Protein AF-A0AAW0LBH4-F1 (afdb_monomer_lite)

Radius of gyration: 17.94 Å; chains: 1; bounding box: 36×39×46 Å

Foldseek 3Di:
DPPPPDDDDPVCCVQANPLVVLLVQCPDPVRVLVSLVVLLVVLQVVVCVVPVAGQLLDPPCNVVSLVSSQVSSQVSCVSNVVHPRHRDSVSSSVRNVCNVPDDPVVLVVVLVVVLVVVVPDPDDPPDDPPSVVSVCCSVPVVPD

Organism: Quercus suber (NCBI:txid58331)

Secondary structure (DSSP, 8-state):
------PPPHHHHHHS--HHHHHHHHT-TTTHHHHHHHHHHHHHHHHHHHHSS-TT-STT-HHHHHHHHHHHHHHHHHHTT-TT----HHHHHHHHHHTT---HHHHHHHHHHHHHHHHTSPPPTT----HHHHHHHHHHTS--

Sequence (144 aa):
MQENSKYRSIENEINSPILTELQKYLTDEDYSTAVGFYILLRAVDRFAANYNSFPGQFDGGMDEDISRLKTTAVGLLSDLGCNGSTLTEDLINEICRFGASELHAVSAFIGGIASQEVIKIPPVDGAEICVDSFAKHVIYEAFW

Structure (mmCIF, N/CA/C/O backbone):
data_AF-A0AAW0LBH4-F1
#
_entry.id   AF-A0AAW0LBH4-F1
#
loop_
_atom_site.group_PDB
_atom_site.id
_atom_site.type_symbol
_atom_site.label_atom_id
_atom_site.label_alt_id
_atom_site.label_comp_id
_atom_site.label_asym_id
_atom_site.label_entity_id
_atom_site.label_seq_id
_atom_site.pdbx_PDB_ins_code
_atom_site.Cartn_x
_atom_site.Cartn_y
_atom_site.Cartn_z
_atom_site.occupancy
_atom_site.B_iso_or_equiv
_atom_site.auth_seq_id
_atom_site.auth_comp_id
_atom_site.auth_asym_id
_atom_site.auth_atom_id
_atom_site.pdbx_PDB_model_num
ATOM 1 N N . MET A 1 1 ? -19.088 0.824 32.537 1.00 35.22 1 MET A N 1
ATOM 2 C CA . MET A 1 1 ? -19.789 1.301 31.328 1.00 35.22 1 MET A CA 1
ATOM 3 C C . MET A 1 1 ? -19.239 0.468 30.183 1.00 35.22 1 MET A C 1
ATOM 5 O O . MET A 1 1 ? -18.059 0.600 29.907 1.00 35.22 1 MET A O 1
ATOM 9 N N . GLN A 1 2 ? -20.005 -0.483 29.641 1.00 42.88 2 GLN A N 1
ATOM 10 C CA . GLN A 1 2 ? -19.551 -1.286 28.501 1.00 42.88 2 GLN A CA 1
ATOM 11 C C . GLN A 1 2 ? -19.781 -0.440 27.248 1.00 42.88 2 GLN A C 1
ATOM 13 O O . GLN A 1 2 ? -20.924 -0.247 26.831 1.00 42.88 2 GLN A O 1
ATOM 18 N N . GLU A 1 3 ? -18.72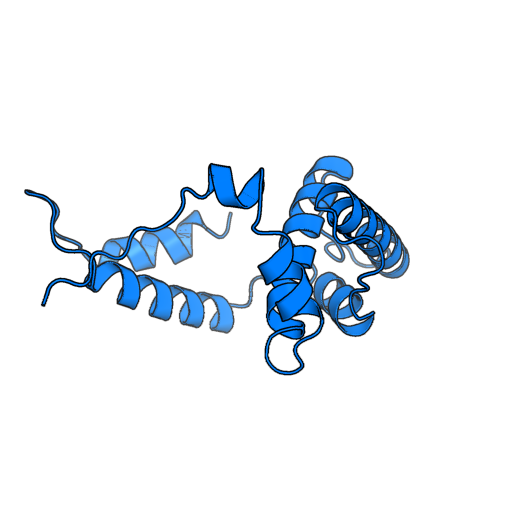0 0.141 26.703 1.00 49.72 3 GLU A N 1
ATOM 19 C CA . GLU A 1 3 ? -18.786 0.816 25.413 1.00 49.72 3 GLU A CA 1
ATOM 20 C C . GLU A 1 3 ? -18.946 -0.278 24.347 1.00 49.72 3 GLU A C 1
ATOM 22 O O . GLU A 1 3 ? -18.041 -1.076 24.112 1.00 49.72 3 GLU A O 1
ATOM 27 N N . ASN A 1 4 ? -20.150 -0.414 23.786 1.00 48.94 4 ASN A N 1
ATOM 28 C CA . ASN A 1 4 ? -20.420 -1.363 22.706 1.00 48.94 4 ASN A CA 1
ATOM 29 C C . ASN A 1 4 ? -19.738 -0.852 21.430 1.00 48.94 4 ASN A C 1
ATOM 31 O O . ASN A 1 4 ? -20.362 -0.154 20.629 1.00 48.94 4 ASN A O 1
ATOM 35 N N . SER A 1 5 ? -18.462 -1.193 21.250 1.00 56.72 5 SER A N 1
ATOM 36 C CA . SER A 1 5 ? -17.745 -0.939 20.002 1.00 56.72 5 SER A CA 1
ATOM 37 C C . SER A 1 5 ? -18.290 -1.874 18.920 1.00 56.72 5 SER A C 1
ATOM 39 O O . SER A 1 5 ? -18.007 -3.072 18.901 1.00 56.72 5 SER A O 1
ATOM 41 N N . LYS A 1 6 ? -19.159 -1.348 18.051 1.00 71.56 6 LYS A N 1
ATOM 42 C CA . LYS A 1 6 ? -19.643 -2.067 16.869 1.00 71.56 6 LYS A CA 1
ATOM 43 C C . LYS A 1 6 ? -18.693 -1.793 15.713 1.00 71.56 6 LYS A C 1
ATOM 45 O O . LYS A 1 6 ? -18.763 -0.735 15.096 1.00 71.56 6 LYS A O 1
ATOM 50 N N . TYR A 1 7 ? -17.837 -2.761 15.414 1.00 70.56 7 TYR A N 1
ATOM 51 C CA . TYR A 1 7 ? -16.988 -2.719 14.229 1.00 70.56 7 TYR A CA 1
ATOM 52 C C . TYR A 1 7 ? -17.792 -3.055 12.973 1.00 70.56 7 TYR A C 1
ATOM 54 O O . TYR A 1 7 ? -18.737 -3.851 13.000 1.00 70.56 7 TYR A O 1
ATOM 62 N N . ARG A 1 8 ? -17.411 -2.441 11.855 1.00 73.69 8 ARG A N 1
ATOM 63 C CA . ARG A 1 8 ? -17.940 -2.786 10.537 1.00 73.69 8 ARG A CA 1
ATOM 64 C C . ARG A 1 8 ? -17.234 -4.045 10.026 1.00 73.69 8 ARG A C 1
ATOM 66 O O . ARG A 1 8 ? -16.054 -4.235 10.290 1.00 73.69 8 ARG A O 1
ATOM 73 N N . SER A 1 9 ? -17.951 -4.902 9.299 1.00 75.12 9 SER A N 1
ATOM 74 C CA . SER A 1 9 ? -17.330 -6.062 8.643 1.00 75.12 9 SER A CA 1
ATOM 75 C C . SER A 1 9 ? -16.316 -5.606 7.589 1.00 75.12 9 SER A C 1
ATOM 77 O O . SER A 1 9 ? -16.593 -4.662 6.841 1.00 75.12 9 SER A O 1
ATOM 79 N N . ILE A 1 10 ? -15.187 -6.314 7.497 1.00 72.25 10 ILE A N 1
ATOM 80 C CA . ILE A 1 10 ? -14.113 -6.074 6.517 1.00 72.25 10 ILE A CA 1
ATOM 81 C C . ILE A 1 10 ? -14.667 -6.104 5.089 1.00 72.25 10 ILE A C 1
ATOM 83 O O . ILE A 1 10 ? -14.329 -5.255 4.268 1.00 72.25 10 ILE A O 1
ATOM 87 N N . GLU A 1 11 ? -15.589 -7.027 4.798 1.00 74.38 11 GLU A N 1
ATOM 88 C CA . GLU A 1 11 ? -16.217 -7.131 3.475 1.00 74.38 11 GLU A CA 1
ATOM 89 C C . GLU A 1 11 ? -16.926 -5.826 3.079 1.00 74.38 11 GLU A C 1
ATOM 91 O O . GLU A 1 11 ? -16.850 -5.382 1.935 1.00 74.38 11 GLU A O 1
ATOM 96 N N . ASN A 1 12 ? -17.582 -5.170 4.037 1.00 72.69 12 ASN A N 1
ATOM 97 C CA . ASN A 1 12 ? -18.321 -3.942 3.797 1.00 72.69 12 ASN A CA 1
ATOM 98 C C . ASN A 1 12 ? -17.363 -2.760 3.641 1.00 72.69 12 ASN A C 1
ATOM 100 O O . ASN A 1 12 ? -17.626 -1.868 2.837 1.00 72.69 12 ASN A O 1
ATOM 104 N N . GLU A 1 13 ? -16.254 -2.750 4.381 1.00 74.88 13 GLU A N 1
ATOM 105 C CA . GLU A 1 13 ? -15.198 -1.746 4.242 1.00 74.88 13 GLU A CA 1
ATOM 106 C C . GLU A 1 13 ? -14.530 -1.797 2.867 1.00 74.88 13 GLU A C 1
ATOM 108 O O . GLU A 1 13 ? -14.402 -0.768 2.202 1.00 74.88 13 GLU A O 1
ATOM 113 N N . ILE A 1 14 ? -14.179 -2.996 2.403 1.00 75.75 14 ILE A N 1
ATOM 114 C CA . ILE A 1 14 ? -13.529 -3.189 1.107 1.00 75.75 14 ILE A CA 1
ATOM 115 C C . ILE A 1 14 ? -14.484 -2.830 -0.036 1.00 75.75 14 ILE A C 1
ATOM 117 O O . ILE A 1 14 ? -14.086 -2.103 -0.951 1.00 75.75 14 ILE A O 1
ATOM 121 N N . ASN A 1 15 ? -15.732 -3.306 0.019 1.00 76.38 15 ASN A N 1
ATOM 122 C CA . ASN A 1 15 ? -16.697 -3.127 -1.070 1.00 76.38 15 ASN A CA 1
ATOM 123 C C . ASN A 1 15 ? -17.355 -1.742 -1.092 1.00 76.38 15 ASN A C 1
ATOM 125 O O . ASN A 1 15 ? -17.790 -1.283 -2.145 1.00 76.38 15 ASN A O 1
ATOM 129 N N . SER A 1 16 ? -17.477 -1.077 0.056 1.00 75.88 16 SER A N 1
ATOM 130 C CA . SER A 1 16 ? -18.186 0.198 0.163 1.00 75.88 16 SER A CA 1
ATOM 131 C C . SER A 1 16 ? -17.595 1.037 1.295 1.00 75.88 16 SER A C 1
ATOM 133 O O . SER A 1 16 ? -18.208 1.146 2.360 1.00 75.88 16 SER A O 1
ATOM 135 N N . PRO A 1 17 ? -16.385 1.596 1.139 1.00 74.94 17 PRO A N 1
ATOM 136 C CA . PRO A 1 17 ? -15.808 2.439 2.176 1.00 74.94 17 PRO A CA 1
ATOM 137 C C . PRO A 1 17 ? -16.612 3.734 2.345 1.00 74.94 17 PRO A C 1
ATOM 139 O O . PRO A 1 17 ? -17.334 4.169 1.445 1.00 74.94 17 PRO A O 1
ATOM 142 N N . ILE A 1 18 ? -16.495 4.361 3.518 1.00 79.62 18 ILE A N 1
ATOM 143 C CA . ILE A 1 18 ? -17.202 5.608 3.821 1.00 79.62 18 ILE A CA 1
ATOM 144 C C . ILE A 1 18 ? -16.514 6.745 3.060 1.00 79.62 18 ILE A C 1
ATOM 146 O O . ILE A 1 18 ? -15.542 7.335 3.527 1.00 79.62 18 ILE A O 1
ATOM 150 N N . LEU A 1 19 ? -17.033 7.038 1.865 1.00 79.38 19 LEU A N 1
ATOM 151 C CA . LEU A 1 19 ? -16.485 8.012 0.918 1.00 79.38 19 LEU A CA 1
ATOM 152 C C . LEU A 1 19 ? -16.128 9.352 1.571 1.00 79.38 19 LEU A C 1
ATOM 154 O O . LEU A 1 19 ? -15.032 9.871 1.389 1.00 79.38 19 LEU A O 1
ATOM 158 N N . THR A 1 20 ? -17.055 9.897 2.357 1.00 80.50 20 THR A N 1
ATOM 159 C CA . THR A 1 20 ? -16.912 11.211 2.990 1.00 80.50 20 THR A CA 1
ATOM 160 C C . THR A 1 20 ? -15.772 11.243 4.007 1.00 80.50 20 THR A C 1
ATOM 162 O O . THR A 1 20 ? -15.075 12.249 4.109 1.00 80.50 20 THR A O 1
ATOM 165 N N . GLU A 1 21 ? -15.553 10.150 4.739 1.00 83.88 21 GLU A N 1
ATOM 166 C CA . GLU A 1 21 ? -14.444 10.044 5.689 1.00 83.88 21 GLU A CA 1
ATOM 167 C C . GLU A 1 21 ? -13.115 9.880 4.956 1.00 83.88 21 GLU A C 1
ATOM 169 O O . GLU A 1 21 ? -12.169 10.605 5.252 1.00 83.88 21 GLU A O 1
ATOM 174 N N . LEU A 1 22 ? -13.061 9.013 3.938 1.00 84.25 22 LEU A N 1
ATOM 175 C CA . LEU A 1 22 ? -11.863 8.849 3.112 1.00 84.25 22 LEU A CA 1
ATOM 176 C C . LEU A 1 22 ? -11.430 10.167 2.462 1.00 84.25 22 LEU A C 1
ATOM 178 O O . LEU A 1 22 ? -10.262 10.534 2.554 1.00 84.25 22 LEU A O 1
ATOM 182 N N . GLN A 1 23 ? -12.359 10.900 1.845 1.00 84.81 23 GLN A N 1
ATOM 183 C CA . GLN A 1 23 ? -12.064 12.197 1.232 1.00 84.81 23 GLN A CA 1
ATOM 184 C C . GLN A 1 23 ? -11.565 13.215 2.257 1.00 84.81 23 GLN A C 1
ATOM 186 O O . GLN A 1 23 ? -10.601 13.926 1.983 1.00 84.81 23 GLN A O 1
ATOM 191 N N . LYS A 1 24 ? -12.183 13.256 3.445 1.00 86.94 24 LYS A N 1
ATOM 192 C CA . LYS A 1 24 ? -11.747 14.129 4.538 1.00 86.94 24 LYS A CA 1
ATOM 193 C C . LYS A 1 24 ? -10.305 13.818 4.942 1.00 86.94 24 LYS A C 1
ATOM 195 O O . LYS A 1 24 ? -9.486 14.731 4.977 1.00 86.94 24 LYS A O 1
ATOM 200 N N . TYR A 1 25 ? -9.989 12.552 5.208 1.00 86.81 25 TYR A N 1
ATOM 201 C CA . TYR A 1 25 ? -8.656 12.159 5.663 1.00 86.81 25 TYR A CA 1
ATOM 202 C C . TYR A 1 25 ? -7.579 12.311 4.587 1.00 86.81 25 TYR A C 1
ATOM 204 O O . TYR A 1 25 ? -6.444 12.633 4.916 1.00 86.81 25 TYR A O 1
ATOM 212 N N . LEU A 1 26 ? -7.923 12.146 3.306 1.00 84.56 26 LEU A N 1
ATOM 213 C CA . LEU A 1 26 ? -7.001 12.416 2.197 1.00 84.56 26 LEU A CA 1
ATOM 214 C C . LEU A 1 26 ? -6.554 13.885 2.142 1.00 84.56 26 LEU A C 1
ATOM 216 O O . LEU A 1 26 ? -5.463 14.165 1.654 1.00 84.56 26 LEU A O 1
ATOM 220 N N . THR A 1 27 ? -7.379 14.812 2.634 1.00 85.12 27 THR A N 1
ATOM 221 C CA . THR A 1 27 ? -7.061 16.250 2.700 1.00 85.12 27 THR A CA 1
ATOM 222 C C . THR A 1 27 ? -6.526 16.709 4.056 1.00 85.12 27 THR A C 1
ATOM 224 O O . THR A 1 27 ? -6.206 17.883 4.216 1.00 85.12 27 THR A O 1
ATOM 227 N N . ASP A 1 28 ? -6.460 15.811 5.036 1.00 87.56 28 ASP A N 1
ATOM 228 C CA . ASP A 1 28 ? -6.053 16.115 6.405 1.00 87.56 28 ASP A CA 1
ATOM 229 C C . ASP A 1 28 ? -4.533 15.942 6.549 1.00 87.56 28 ASP A C 1
ATOM 231 O O . ASP A 1 28 ? -3.996 14.881 6.236 1.00 87.56 28 ASP A O 1
ATOM 235 N N . GLU A 1 29 ? -3.816 16.973 6.994 1.00 83.31 29 GLU A N 1
ATOM 236 C CA . GLU A 1 29 ? -2.348 16.935 7.077 1.00 83.31 29 GLU A CA 1
ATOM 237 C C . GLU A 1 29 ? -1.839 15.833 8.020 1.00 83.31 29 GLU A C 1
ATOM 239 O O . GLU A 1 29 ? -0.824 15.204 7.719 1.00 83.31 29 GLU A O 1
ATOM 244 N N . ASP A 1 30 ? -2.578 15.520 9.089 1.00 85.81 30 ASP A N 1
ATOM 245 C CA . ASP A 1 30 ? -2.170 14.521 10.082 1.00 85.81 30 ASP A CA 1
ATOM 246 C C . ASP A 1 30 ? -2.444 13.079 9.612 1.00 85.81 30 ASP A C 1
ATOM 248 O O . ASP A 1 30 ? -1.750 12.141 10.015 1.00 85.81 30 ASP A O 1
ATOM 252 N N . TYR A 1 31 ? -3.442 12.880 8.741 1.00 84.69 31 TYR A N 1
ATOM 253 C CA . TYR A 1 31 ? -3.926 11.545 8.347 1.00 84.69 31 TYR A CA 1
ATOM 254 C C . TYR A 1 31 ? -3.722 11.197 6.867 1.00 84.69 31 TYR A C 1
ATOM 256 O O . TYR A 1 31 ? -3.800 10.018 6.506 1.00 84.69 31 TYR A O 1
ATOM 264 N N . SER A 1 32 ? -3.414 12.175 6.015 1.00 85.06 32 SER A N 1
ATOM 265 C CA . SER A 1 32 ? -3.248 12.007 4.561 1.00 85.06 32 SER A CA 1
ATOM 266 C C . SER A 1 32 ? -2.213 10.948 4.199 1.00 85.06 32 SER A C 1
ATOM 268 O O . SER A 1 32 ? -2.425 10.168 3.272 1.00 85.06 32 SER A O 1
ATOM 270 N N . THR A 1 33 ? -1.127 10.855 4.969 1.00 87.62 33 THR A N 1
ATOM 271 C CA . THR A 1 33 ? -0.092 9.831 4.775 1.00 87.62 33 THR A CA 1
ATOM 272 C C . THR A 1 33 ? -0.616 8.432 5.099 1.00 87.62 33 THR A C 1
ATOM 274 O O . THR A 1 33 ? -0.461 7.515 4.294 1.00 87.62 33 THR A O 1
ATOM 277 N N . ALA A 1 34 ? -1.278 8.256 6.247 1.00 87.06 34 ALA A N 1
ATOM 278 C CA . ALA A 1 34 ? -1.810 6.959 6.668 1.00 87.06 34 ALA A CA 1
ATOM 279 C C . ALA A 1 34 ? -2.902 6.457 5.711 1.00 87.06 34 ALA A C 1
ATOM 281 O O . ALA A 1 34 ? -2.888 5.299 5.290 1.00 87.06 34 ALA A O 1
ATOM 282 N N . VAL A 1 35 ? -3.814 7.343 5.307 1.00 87.94 35 VAL A N 1
ATOM 283 C CA . VAL A 1 35 ? -4.847 7.008 4.319 1.00 87.94 35 VAL A CA 1
ATOM 284 C C . VAL A 1 35 ? -4.246 6.808 2.931 1.00 87.94 35 VAL A C 1
ATOM 286 O O . VAL A 1 35 ? -4.691 5.928 2.196 1.00 87.94 35 VAL A O 1
ATOM 289 N N . GLY A 1 36 ? -3.183 7.534 2.588 1.00 90.62 36 GLY A N 1
ATOM 290 C CA . GLY A 1 36 ? -2.408 7.285 1.379 1.00 90.62 36 GLY A CA 1
ATOM 291 C C . GLY A 1 36 ? -1.843 5.864 1.337 1.00 90.62 36 GLY A C 1
ATOM 292 O O . GLY A 1 36 ? -2.044 5.162 0.346 1.00 90.62 36 GLY A O 1
ATOM 293 N N . PHE A 1 37 ? -1.231 5.399 2.431 1.00 89.44 37 PHE A N 1
ATOM 294 C CA . PHE A 1 37 ? -0.776 4.011 2.564 1.00 89.44 37 PHE A CA 1
ATOM 295 C C . PHE A 1 37 ? -1.923 3.005 2.468 1.00 89.44 37 PHE A C 1
ATOM 297 O O . PHE A 1 37 ? -1.782 2.009 1.765 1.00 89.44 37 PHE A O 1
ATOM 304 N N . TYR A 1 38 ? -3.071 3.268 3.097 1.00 88.94 38 TYR A N 1
ATOM 305 C CA . TYR A 1 38 ? -4.250 2.404 2.973 1.00 88.94 38 TYR A CA 1
ATOM 306 C C . TYR A 1 38 ? -4.683 2.217 1.509 1.00 88.94 38 TYR A C 1
ATOM 308 O O . TYR A 1 38 ? -4.889 1.089 1.055 1.00 88.94 38 TYR A O 1
ATOM 316 N N . ILE A 1 39 ? -4.779 3.309 0.743 1.00 90.88 39 ILE A N 1
ATOM 317 C CA . ILE A 1 39 ? -5.143 3.242 -0.679 1.00 90.88 39 ILE A CA 1
ATOM 318 C C . ILE A 1 39 ? -4.055 2.531 -1.489 1.00 90.88 39 ILE A C 1
ATOM 320 O O . ILE A 1 39 ? -4.378 1.714 -2.353 1.00 90.88 39 ILE A O 1
ATOM 324 N N . LEU A 1 40 ? -2.776 2.804 -1.216 1.00 91.94 40 LEU A N 1
ATOM 325 C CA . LEU A 1 40 ? -1.669 2.173 -1.934 1.00 91.94 40 LEU A CA 1
ATOM 326 C C . LEU A 1 40 ? -1.574 0.676 -1.667 1.00 91.94 40 LEU A C 1
ATOM 328 O O . LEU A 1 40 ? -1.395 -0.067 -2.621 1.00 91.94 40 LEU A O 1
ATOM 332 N N . LEU A 1 41 ? -1.761 0.214 -0.431 1.00 90.12 41 LEU A N 1
ATOM 333 C CA . LEU A 1 41 ? -1.773 -1.217 -0.110 1.00 90.12 41 LEU A CA 1
ATOM 334 C C . LEU A 1 41 ? -2.884 -1.944 -0.880 1.00 90.12 41 LEU A C 1
ATOM 336 O O . LEU A 1 41 ? -2.634 -2.959 -1.523 1.00 90.12 41 LEU A O 1
ATOM 340 N N . ARG A 1 42 ? -4.081 -1.352 -0.962 1.00 90.12 42 ARG A N 1
ATOM 341 C CA . ARG A 1 42 ? -5.161 -1.885 -1.811 1.00 90.12 42 ARG A CA 1
ATOM 342 C C . ARG A 1 42 ? -4.825 -1.846 -3.307 1.00 90.12 42 ARG A C 1
ATOM 344 O O . ARG A 1 42 ? -5.277 -2.701 -4.071 1.00 90.12 42 ARG A O 1
ATOM 351 N N . ALA A 1 43 ? -4.080 -0.838 -3.756 1.00 92.94 43 ALA A N 1
ATOM 352 C CA . ALA A 1 43 ? -3.612 -0.759 -5.137 1.00 92.94 43 ALA A CA 1
ATOM 353 C C . ALA A 1 43 ? -2.538 -1.818 -5.430 1.00 92.94 43 ALA A C 1
ATOM 355 O O . ALA A 1 43 ? -2.533 -2.364 -6.530 1.00 92.94 43 ALA A O 1
ATOM 356 N N . VAL A 1 44 ? -1.686 -2.146 -4.454 1.00 91.94 44 VAL A N 1
ATOM 357 C CA . VAL A 1 44 ? -0.700 -3.233 -4.527 1.00 91.94 44 VAL A CA 1
ATOM 358 C C . VAL A 1 44 ? -1.399 -4.581 -4.686 1.00 91.94 44 VAL A C 1
ATOM 360 O O . VAL A 1 44 ? -1.008 -5.340 -5.567 1.00 91.94 44 VAL A O 1
ATOM 363 N N . ASP A 1 45 ? -2.479 -4.849 -3.948 1.00 90.06 45 ASP A N 1
ATOM 364 C CA . ASP A 1 45 ? -3.254 -6.091 -4.116 1.00 90.06 45 ASP A CA 1
ATOM 365 C C . ASP A 1 45 ? -3.806 -6.233 -5.544 1.00 90.06 45 ASP A C 1
ATOM 367 O O . ASP A 1 45 ? -3.696 -7.283 -6.182 1.00 90.06 45 ASP A O 1
ATOM 371 N N . ARG A 1 46 ? -4.366 -5.145 -6.094 1.00 92.06 46 ARG A N 1
ATOM 372 C CA . A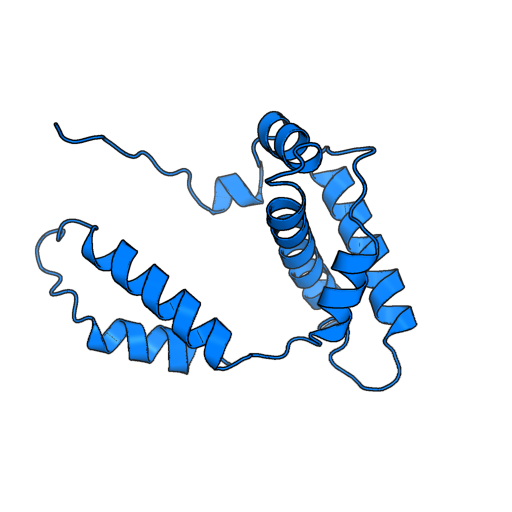RG A 1 46 ? -4.835 -5.112 -7.491 1.00 92.06 46 ARG A CA 1
ATOM 373 C C . ARG A 1 46 ? -3.687 -5.257 -8.485 1.00 92.06 46 ARG A C 1
ATOM 375 O O . ARG A 1 46 ? -3.847 -5.913 -9.510 1.00 92.06 46 ARG A O 1
ATOM 382 N N . PHE A 1 47 ? -2.544 -4.642 -8.203 1.00 92.31 47 PHE A N 1
ATOM 383 C CA . PHE A 1 47 ? -1.344 -4.768 -9.019 1.00 92.31 47 PHE A CA 1
ATOM 384 C C . PHE A 1 47 ? -0.881 -6.230 -9.055 1.00 92.31 47 PHE A C 1
ATOM 386 O O . PHE A 1 47 ? -0.695 -6.776 -10.140 1.00 92.31 47 PHE A O 1
ATOM 393 N N . ALA A 1 48 ? -0.791 -6.893 -7.901 1.00 91.44 48 ALA A N 1
ATOM 394 C CA . ALA A 1 48 ? -0.416 -8.299 -7.800 1.00 91.44 48 ALA A CA 1
ATOM 395 C C . ALA A 1 48 ? -1.392 -9.205 -8.560 1.00 91.44 48 ALA A C 1
ATOM 397 O O . ALA A 1 48 ? -0.956 -10.064 -9.325 1.00 91.44 48 ALA A O 1
ATOM 398 N N . ALA A 1 49 ? -2.700 -8.955 -8.449 1.00 91.81 49 ALA A N 1
ATOM 399 C CA . ALA A 1 49 ? -3.713 -9.691 -9.206 1.00 91.81 49 ALA A CA 1
ATOM 400 C C . ALA A 1 49 ? -3.595 -9.497 -10.732 1.00 91.81 49 ALA A C 1
ATOM 402 O O . ALA A 1 49 ? -3.856 -10.426 -11.496 1.00 91.81 49 ALA A O 1
ATOM 403 N N . ASN A 1 50 ? -3.194 -8.306 -11.187 1.00 91.56 50 ASN A N 1
ATOM 404 C CA . ASN A 1 50 ? -3.098 -7.977 -12.611 1.00 91.56 50 ASN A CA 1
ATOM 405 C C . ASN A 1 50 ? -1.777 -8.431 -13.251 1.00 91.56 50 ASN A C 1
ATOM 407 O O . ASN A 1 50 ? -1.766 -8.842 -14.411 1.00 91.56 50 ASN A O 1
ATOM 411 N N . TYR A 1 51 ? -0.667 -8.331 -12.518 1.00 88.88 51 TYR A N 1
ATOM 412 C CA . TYR A 1 51 ? 0.684 -8.528 -13.051 1.00 88.88 51 TYR A CA 1
ATOM 413 C C . TYR A 1 51 ? 1.385 -9.780 -12.506 1.00 88.88 51 TYR A C 1
ATOM 415 O O . TYR A 1 51 ? 2.460 -10.116 -12.995 1.00 88.88 51 TYR A O 1
ATOM 423 N 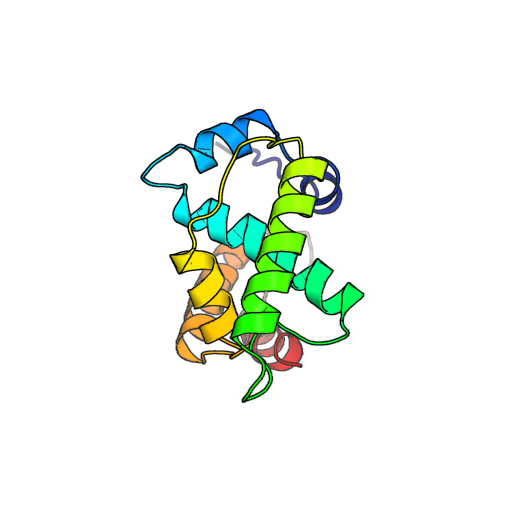N . ASN A 1 52 ? 0.784 -10.493 -11.543 1.00 89.62 52 ASN A N 1
ATOM 424 C CA . ASN A 1 52 ? 1.376 -11.648 -10.845 1.00 89.62 52 ASN A CA 1
ATOM 425 C C . ASN A 1 52 ? 2.759 -11.343 -10.236 1.00 89.62 52 ASN A C 1
ATOM 427 O O . ASN A 1 52 ? 3.638 -12.201 -10.198 1.00 89.62 52 ASN A O 1
ATOM 431 N N . SER A 1 53 ? 2.958 -10.100 -9.802 1.00 89.00 53 SER A N 1
ATOM 432 C CA . SER A 1 53 ? 4.192 -9.584 -9.208 1.00 89.00 53 SER A CA 1
ATOM 433 C C . SER A 1 53 ? 3.838 -8.458 -8.254 1.00 89.00 53 SER A C 1
ATOM 435 O O . SER A 1 53 ? 2.818 -7.797 -8.447 1.00 89.00 53 SER A O 1
ATOM 437 N N . PHE A 1 54 ? 4.693 -8.188 -7.276 1.00 89.56 54 PHE A N 1
ATOM 438 C CA . PHE A 1 54 ? 4.585 -6.984 -6.458 1.00 89.56 54 PHE A CA 1
ATOM 439 C C . PHE A 1 54 ? 5.419 -5.841 -7.053 1.00 89.56 54 PHE A C 1
ATOM 441 O O . PHE A 1 54 ? 6.415 -6.108 -7.734 1.00 89.56 54 PHE A O 1
ATOM 448 N N . PRO A 1 55 ? 5.025 -4.573 -6.836 1.00 89.06 55 PRO A N 1
ATOM 449 C CA . PRO A 1 55 ? 5.783 -3.436 -7.344 1.00 89.06 55 PRO A CA 1
ATOM 450 C C . PRO A 1 55 ? 7.162 -3.367 -6.683 1.00 89.06 55 PRO A C 1
ATOM 452 O O . PRO A 1 55 ? 7.272 -3.439 -5.458 1.00 89.06 55 PRO A O 1
ATOM 455 N N . GLY A 1 56 ? 8.208 -3.221 -7.500 1.00 88.88 56 GLY A N 1
ATOM 456 C CA . GLY A 1 56 ? 9.593 -3.119 -7.041 1.00 88.88 56 GLY A CA 1
ATOM 457 C C . GLY A 1 56 ? 10.210 -4.427 -6.542 1.00 88.88 56 GLY A C 1
ATOM 458 O O . GLY A 1 56 ? 11.285 -4.402 -5.953 1.00 88.88 56 GLY A O 1
ATOM 459 N N . GLN A 1 57 ? 9.549 -5.567 -6.768 1.00 86.12 57 GLN A N 1
ATOM 460 C CA . GLN A 1 57 ? 10.048 -6.886 -6.365 1.00 86.12 57 GLN A CA 1
ATOM 461 C C . GLN A 1 57 ? 11.319 -7.305 -7.127 1.00 86.12 57 GLN A C 1
ATOM 463 O O . GLN A 1 57 ? 12.136 -8.061 -6.601 1.00 86.12 57 GLN A O 1
ATOM 468 N N . PHE A 1 58 ? 11.480 -6.852 -8.374 1.00 82.19 58 PHE A N 1
ATOM 469 C CA . PHE A 1 58 ? 12.588 -7.240 -9.246 1.00 82.19 58 PHE A CA 1
ATOM 470 C C . PHE A 1 58 ? 13.499 -6.054 -9.574 1.00 82.19 58 PHE A C 1
ATOM 472 O O . PHE A 1 58 ? 13.034 -4.971 -9.939 1.00 82.19 58 PHE A O 1
ATOM 479 N N . ASP A 1 59 ? 14.812 -6.289 -9.529 1.00 72.06 59 ASP A N 1
ATOM 480 C CA . ASP A 1 59 ? 15.813 -5.304 -9.937 1.00 72.06 59 ASP A CA 1
ATOM 481 C C . ASP A 1 59 ? 15.711 -5.026 -11.449 1.00 72.06 59 ASP A C 1
ATOM 483 O O . ASP A 1 59 ? 15.881 -5.925 -12.275 1.00 72.06 59 ASP A O 1
ATOM 487 N N . GLY A 1 60 ? 15.458 -3.765 -11.824 1.00 68.50 60 GLY A N 1
ATOM 488 C CA . GLY A 1 60 ? 15.525 -3.295 -13.218 1.00 68.50 60 GLY A CA 1
ATOM 489 C C . GLY A 1 60 ? 14.206 -2.877 -13.884 1.00 68.50 60 GLY A C 1
ATOM 490 O O . GLY A 1 60 ? 14.235 -2.521 -15.059 1.00 68.50 60 GLY A O 1
ATOM 491 N N . GLY A 1 61 ? 13.079 -2.871 -13.161 1.00 79.12 61 GLY A N 1
ATOM 492 C CA . GLY A 1 61 ? 11.759 -2.447 -13.672 1.00 79.12 61 GLY A CA 1
ATOM 493 C C . GLY A 1 61 ? 11.080 -1.325 -12.878 1.00 79.12 61 GLY A C 1
ATOM 494 O O . GLY A 1 61 ? 9.899 -1.062 -13.080 1.00 79.12 61 GLY A O 1
ATOM 495 N N . MET A 1 62 ? 11.799 -0.662 -11.967 1.00 82.94 62 MET A N 1
ATOM 496 C CA . MET A 1 62 ? 11.189 0.200 -10.946 1.00 82.94 62 MET A CA 1
ATOM 497 C C . MET A 1 62 ? 10.365 1.361 -11.525 1.00 82.94 62 MET A C 1
ATOM 499 O O . MET A 1 62 ? 9.254 1.592 -11.063 1.00 82.94 62 MET A O 1
ATOM 503 N N . ASP A 1 63 ? 10.841 2.045 -12.570 1.00 89.06 63 ASP A N 1
ATOM 504 C CA . ASP A 1 63 ? 10.089 3.140 -13.209 1.00 89.06 63 ASP A CA 1
ATOM 505 C C . ASP A 1 63 ? 8.786 2.653 -13.871 1.00 89.06 63 ASP A C 1
ATOM 507 O O . ASP A 1 63 ? 7.762 3.346 -13.863 1.00 89.06 63 ASP A O 1
ATOM 511 N N . GLU A 1 64 ? 8.804 1.441 -14.433 1.00 91.25 64 GLU A N 1
ATOM 512 C CA . GLU A 1 64 ? 7.618 0.819 -15.020 1.00 91.25 64 GLU A CA 1
ATOM 513 C C . GLU A 1 64 ? 6.612 0.426 -13.932 1.00 91.25 64 GLU A C 1
ATOM 515 O O . GLU A 1 64 ? 5.420 0.724 -14.059 1.00 91.25 64 GLU A O 1
ATOM 520 N N . ASP A 1 65 ? 7.091 -0.168 -12.839 1.00 92.19 65 ASP A N 1
ATOM 521 C CA . ASP A 1 65 ? 6.268 -0.525 -11.684 1.00 92.19 65 ASP A CA 1
ATOM 522 C C . ASP A 1 65 ? 5.656 0.710 -11.017 1.00 92.19 65 ASP A C 1
ATOM 524 O O . ASP A 1 65 ? 4.461 0.699 -10.721 1.00 92.19 65 ASP A O 1
ATOM 528 N N . ILE A 1 66 ? 6.412 1.806 -10.874 1.00 93.62 66 ILE A N 1
ATOM 529 C CA . ILE A 1 66 ? 5.905 3.097 -10.376 1.00 93.62 66 ILE A CA 1
ATOM 530 C C . ILE A 1 66 ? 4.748 3.583 -11.255 1.00 93.62 66 ILE A C 1
ATOM 532 O O . ILE A 1 66 ? 3.683 3.952 -10.749 1.00 93.62 66 ILE A O 1
ATOM 536 N N . SER A 1 67 ? 4.922 3.558 -12.579 1.00 93.75 67 SER A N 1
ATOM 537 C CA . SER A 1 67 ? 3.896 4.001 -13.532 1.00 93.75 67 SER A CA 1
ATOM 538 C C . SER A 1 67 ? 2.631 3.131 -13.475 1.00 93.75 67 SER A C 1
ATOM 540 O O . SER A 1 67 ? 1.498 3.635 -13.423 1.00 93.75 67 SER A O 1
ATOM 542 N N . ARG A 1 68 ? 2.807 1.808 -13.418 1.00 94.19 68 ARG A N 1
ATOM 543 C CA . ARG A 1 68 ? 1.713 0.831 -13.312 1.00 94.19 68 ARG A CA 1
ATOM 544 C C . ARG A 1 68 ? 0.988 0.924 -11.966 1.00 94.19 68 ARG A C 1
ATOM 546 O O . ARG A 1 68 ? -0.247 0.882 -11.940 1.00 94.19 68 ARG A O 1
ATOM 553 N N . LEU A 1 69 ? 1.715 1.100 -10.863 1.00 94.38 69 LEU A N 1
ATOM 554 C CA . LEU A 1 69 ? 1.147 1.291 -9.527 1.00 94.38 69 LEU A CA 1
ATOM 555 C C . LEU A 1 69 ? 0.355 2.598 -9.460 1.00 94.38 69 LEU A C 1
ATOM 557 O O . LEU A 1 69 ? -0.791 2.586 -9.015 1.00 94.38 69 LEU A O 1
ATOM 561 N N . LYS A 1 70 ? 0.907 3.700 -9.984 1.00 94.31 70 LYS A N 1
ATOM 562 C CA . LYS A 1 70 ? 0.208 4.991 -10.086 1.00 94.31 70 LYS A CA 1
ATOM 563 C C . LYS A 1 70 ? -1.102 4.855 -10.859 1.00 94.31 70 LYS A C 1
ATOM 565 O O . LYS A 1 70 ? -2.142 5.310 -10.390 1.00 94.31 70 LYS A O 1
ATOM 570 N N . THR A 1 71 ? -1.073 4.173 -12.003 1.00 94.12 71 THR A N 1
ATOM 571 C CA . THR A 1 71 ? -2.274 3.912 -12.814 1.00 94.12 71 THR A CA 1
ATOM 572 C C . THR A 1 71 ? -3.309 3.092 -12.039 1.00 94.12 71 THR A C 1
ATOM 574 O O . THR A 1 71 ? -4.492 3.433 -12.026 1.00 94.12 71 THR A O 1
ATOM 577 N N . THR A 1 72 ? -2.866 2.047 -11.337 1.00 94.31 72 THR A N 1
ATOM 578 C CA . THR A 1 72 ? -3.742 1.180 -10.532 1.00 94.31 72 THR A CA 1
ATOM 579 C C . THR A 1 72 ? -4.368 1.939 -9.360 1.00 94.31 72 THR A C 1
ATOM 581 O O . THR A 1 72 ? -5.564 1.796 -9.101 1.00 94.31 72 THR A O 1
ATOM 584 N N . ALA A 1 73 ? -3.593 2.792 -8.688 1.00 93.44 73 ALA A N 1
ATOM 585 C CA . ALA A 1 73 ? -4.057 3.608 -7.573 1.00 93.44 73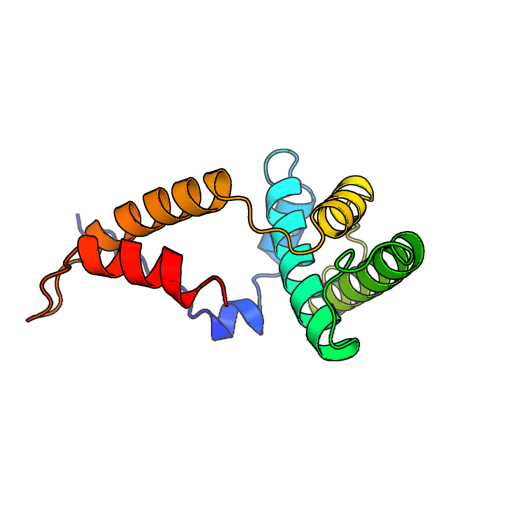 ALA A CA 1
ATOM 586 C C . ALA A 1 73 ? -5.063 4.683 -8.014 1.00 93.44 73 ALA A C 1
ATOM 588 O O . ALA A 1 73 ? -6.083 4.872 -7.353 1.00 93.44 73 ALA A O 1
ATOM 589 N N . VAL A 1 74 ? -4.833 5.340 -9.158 1.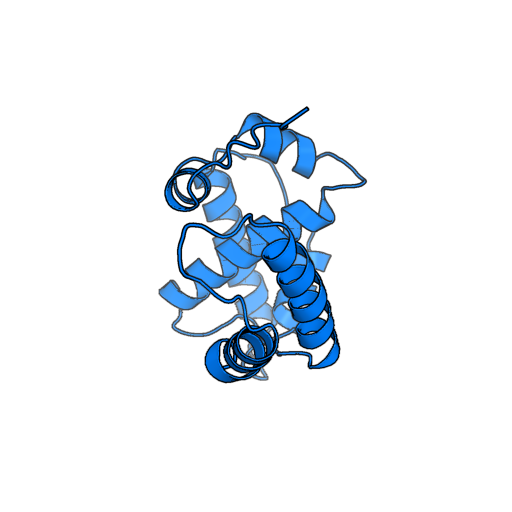00 92.62 74 VAL A N 1
ATOM 590 C CA . VAL A 1 74 ? -5.797 6.290 -9.743 1.00 92.62 74 VAL A CA 1
ATOM 591 C C . VAL A 1 74 ? -7.097 5.583 -10.132 1.00 92.62 74 VAL A C 1
ATOM 593 O O . VAL A 1 74 ? -8.178 6.089 -9.831 1.00 92.62 74 VAL A O 1
ATOM 596 N N . GLY A 1 75 ? -7.008 4.395 -10.741 1.00 91.44 75 GLY A N 1
ATOM 597 C CA . GLY A 1 75 ? -8.182 3.573 -11.045 1.00 91.44 75 GLY A CA 1
ATOM 598 C C . GLY A 1 75 ? -8.970 3.203 -9.786 1.00 91.44 75 GLY A C 1
ATOM 599 O O . GLY A 1 75 ? -10.184 3.377 -9.743 1.00 91.44 75 GLY A O 1
ATOM 600 N N . LEU A 1 76 ? -8.274 2.786 -8.722 1.00 90.88 76 LEU A N 1
ATOM 601 C CA . LEU A 1 76 ? -8.892 2.496 -7.427 1.00 90.88 76 LEU A CA 1
ATOM 602 C C . LEU A 1 76 ? -9.578 3.727 -6.824 1.00 90.88 76 LEU A C 1
ATOM 604 O O . LEU A 1 76 ? -10.717 3.620 -6.385 1.00 90.88 76 LEU A O 1
ATOM 608 N N . LEU A 1 77 ? -8.935 4.895 -6.821 1.00 89.94 77 LEU A N 1
ATOM 609 C CA . LEU A 1 77 ? -9.553 6.127 -6.318 1.00 89.94 77 LEU A CA 1
ATOM 610 C C . LEU A 1 77 ? -10.821 6.492 -7.095 1.00 89.94 77 LEU A C 1
ATOM 612 O O . LEU A 1 77 ? -11.785 6.959 -6.488 1.00 89.94 77 LEU A O 1
ATOM 616 N N . SER A 1 78 ? -10.840 6.248 -8.408 1.00 89.38 78 SER A N 1
ATOM 617 C CA . SER A 1 78 ? -12.026 6.483 -9.231 1.00 89.38 78 SER A CA 1
ATOM 618 C C . SER A 1 78 ? -13.165 5.517 -8.897 1.00 89.38 78 SER A C 1
ATOM 620 O O . SER A 1 78 ? -14.291 5.968 -8.680 1.00 89.38 78 SER A O 1
ATOM 622 N N . ASP A 1 79 ? -12.868 4.221 -8.745 1.00 88.06 79 ASP A N 1
ATOM 623 C CA . ASP A 1 79 ? -13.850 3.207 -8.324 1.00 88.06 79 ASP A CA 1
ATOM 624 C C . ASP A 1 79 ? -14.429 3.508 -6.938 1.00 88.06 79 ASP A C 1
ATOM 626 O O . ASP A 1 79 ? -15.611 3.288 -6.676 1.00 88.06 79 ASP A O 1
ATOM 630 N N . LEU A 1 80 ? -13.585 4.029 -6.044 1.00 85.44 80 LEU A N 1
ATOM 631 C CA . LEU A 1 80 ? -13.976 4.449 -4.706 1.00 85.44 80 LEU A CA 1
ATOM 632 C C . LEU A 1 80 ? -14.687 5.806 -4.691 1.00 85.44 80 LEU A C 1
ATOM 634 O O . LEU A 1 80 ? -15.045 6.254 -3.613 1.00 85.44 80 LEU A O 1
ATOM 638 N N . GLY A 1 81 ? -14.886 6.476 -5.833 1.00 83.25 81 GLY A N 1
ATOM 639 C CA . GLY A 1 81 ? -15.567 7.773 -5.930 1.00 83.25 81 GLY A CA 1
ATOM 640 C C . GLY A 1 81 ? -14.748 8.978 -5.441 1.00 83.25 81 GLY A C 1
ATOM 641 O O . GLY A 1 81 ? -15.263 10.098 -5.408 1.00 83.25 81 GLY A O 1
ATOM 642 N N . CYS A 1 82 ? -13.469 8.789 -5.116 1.00 82.88 82 CYS A N 1
ATOM 643 C CA . CYS A 1 82 ? -12.514 9.837 -4.741 1.00 82.88 82 CYS A CA 1
ATOM 644 C C . CYS A 1 82 ? -11.898 10.507 -5.984 1.00 82.88 82 CYS A C 1
ATOM 646 O O . CYS A 1 82 ? -10.682 10.673 -6.098 1.00 82.88 82 CYS A O 1
ATOM 648 N N . ASN A 1 83 ? -12.745 10.880 -6.946 1.00 77.44 83 ASN A N 1
ATOM 649 C CA . ASN A 1 83 ? -12.309 11.514 -8.187 1.00 77.44 83 ASN A CA 1
ATOM 650 C C . ASN A 1 83 ? -11.653 12.873 -7.886 1.00 77.44 83 ASN A C 1
ATOM 652 O O . ASN A 1 83 ? -12.271 13.740 -7.271 1.00 77.44 83 ASN A O 1
ATOM 656 N N . GLY A 1 84 ? -10.409 13.061 -8.333 1.00 71.69 84 GLY A N 1
ATOM 657 C CA . GLY A 1 84 ? -9.641 14.295 -8.121 1.00 71.69 84 GLY A CA 1
ATOM 658 C C . GLY A 1 84 ? -8.739 14.296 -6.883 1.00 71.69 84 GLY A C 1
ATOM 659 O O . GLY A 1 84 ? -7.931 15.210 -6.743 1.00 71.69 84 GLY A O 1
ATOM 660 N N . SER A 1 85 ? -8.811 13.276 -6.021 1.00 79.38 85 SER A N 1
ATOM 661 C CA . SER A 1 85 ? -7.793 13.058 -4.990 1.00 79.38 85 SER A CA 1
ATOM 662 C C . SER A 1 85 ? -6.519 12.504 -5.626 1.00 79.38 85 SER A C 1
ATOM 664 O O . SER A 1 85 ? -6.574 11.602 -6.462 1.00 79.38 85 SER A O 1
ATOM 666 N N . THR A 1 86 ? -5.364 13.027 -5.225 1.00 77.69 86 THR A N 1
ATOM 667 C CA . THR A 1 86 ? -4.058 12.557 -5.699 1.00 77.69 86 THR A CA 1
ATOM 668 C C . THR A 1 86 ? -3.235 12.058 -4.529 1.00 77.69 86 THR A C 1
ATOM 670 O O . THR A 1 86 ? -3.157 12.719 -3.497 1.00 77.69 86 THR A O 1
ATOM 673 N N . LEU A 1 87 ? -2.592 10.910 -4.709 1.00 86.69 87 LEU A N 1
ATOM 674 C CA . LEU A 1 87 ? -1.571 10.429 -3.787 1.00 86.69 87 LEU A CA 1
ATOM 675 C C . LEU A 1 87 ? -0.251 11.121 -4.113 1.00 86.69 87 LEU A C 1
ATOM 677 O O . LEU A 1 87 ? 0.026 11.410 -5.280 1.00 86.69 87 LEU A O 1
ATOM 681 N N . THR A 1 88 ? 0.555 11.391 -3.091 1.00 88.94 88 THR A N 1
ATOM 682 C CA . THR A 1 88 ? 1.874 11.988 -3.295 1.00 88.94 88 THR A CA 1
ATOM 683 C C . THR A 1 88 ? 2.782 11.000 -4.019 1.00 88.94 88 THR A C 1
ATOM 685 O O . THR A 1 88 ? 2.752 9.792 -3.769 1.00 88.94 88 THR A O 1
ATOM 688 N N . GLU A 1 89 ? 3.595 11.510 -4.943 1.00 90.44 89 GLU A N 1
ATOM 689 C CA . GLU A 1 89 ? 4.520 10.660 -5.695 1.00 90.44 89 GLU A CA 1
ATOM 690 C C . GLU A 1 89 ? 5.556 10.017 -4.771 1.00 90.44 89 GLU A C 1
ATOM 692 O O . GLU A 1 89 ? 5.929 8.870 -4.995 1.00 90.44 89 GLU A O 1
ATOM 697 N N . ASP A 1 90 ? 5.946 10.695 -3.691 1.00 92.19 90 ASP A N 1
ATOM 698 C CA . ASP A 1 90 ? 6.861 10.156 -2.682 1.00 92.19 90 ASP A CA 1
ATOM 699 C C . ASP A 1 90 ? 6.342 8.846 -2.075 1.00 92.19 90 ASP A C 1
ATOM 701 O O . ASP A 1 90 ? 7.102 7.888 -1.955 1.00 92.19 90 ASP A O 1
ATOM 705 N N . LEU A 1 91 ? 5.041 8.749 -1.768 1.00 91.62 91 LEU A N 1
ATOM 706 C CA . LEU A 1 91 ? 4.458 7.520 -1.218 1.00 91.62 91 LEU A CA 1
ATOM 707 C C . LEU A 1 91 ? 4.444 6.375 -2.237 1.00 91.62 91 LEU A C 1
ATOM 709 O O . LEU A 1 91 ? 4.694 5.226 -1.880 1.00 91.62 91 LEU A O 1
ATOM 713 N N . ILE A 1 92 ? 4.179 6.676 -3.511 1.00 93.00 92 ILE A N 1
ATOM 714 C CA . ILE A 1 92 ? 4.189 5.676 -4.591 1.00 93.00 92 ILE A CA 1
ATOM 715 C C . ILE A 1 92 ? 5.609 5.139 -4.802 1.00 93.00 92 ILE A C 1
ATOM 717 O O . ILE A 1 92 ? 5.806 3.925 -4.902 1.00 93.00 92 ILE A O 1
ATOM 721 N N . ASN A 1 93 ? 6.591 6.043 -4.846 1.00 92.25 93 ASN A N 1
ATOM 722 C CA . ASN A 1 93 ? 8.002 5.689 -4.954 1.00 92.25 93 ASN A CA 1
ATOM 723 C C . ASN A 1 93 ? 8.447 4.850 -3.756 1.00 92.25 93 ASN A C 1
ATOM 725 O O . ASN A 1 93 ? 9.144 3.857 -3.943 1.00 92.25 93 ASN A O 1
ATOM 729 N N . GLU A 1 94 ? 8.010 5.203 -2.547 1.00 90.69 94 GLU A N 1
ATOM 730 C CA . GLU A 1 94 ? 8.368 4.474 -1.332 1.00 90.69 94 GLU A CA 1
ATOM 731 C C . GLU A 1 94 ? 7.796 3.049 -1.318 1.00 90.69 94 GLU A C 1
ATOM 733 O O . GLU A 1 94 ? 8.514 2.114 -0.973 1.00 90.69 94 GLU A O 1
ATOM 738 N N . ILE A 1 95 ? 6.556 2.841 -1.781 1.00 91.50 95 ILE A N 1
ATOM 739 C CA . ILE A 1 95 ? 5.984 1.491 -1.944 1.00 91.50 95 ILE A CA 1
ATOM 740 C C . ILE A 1 95 ? 6.798 0.643 -2.923 1.00 91.50 95 ILE A C 1
ATOM 742 O O . ILE A 1 95 ? 7.102 -0.511 -2.625 1.00 91.50 95 ILE A O 1
ATOM 746 N N . CYS A 1 96 ? 7.193 1.211 -4.064 1.00 91.31 96 CYS A N 1
ATOM 747 C CA . CYS A 1 96 ? 8.049 0.497 -5.012 1.00 91.31 96 CYS A CA 1
ATOM 748 C C . CYS A 1 96 ? 9.448 0.259 -4.426 1.00 91.31 96 CYS A C 1
ATOM 750 O O . CYS A 1 96 ? 10.036 -0.790 -4.646 1.00 91.31 96 CYS A O 1
ATOM 752 N N . ARG A 1 97 ? 9.981 1.197 -3.633 1.00 89.19 97 ARG A N 1
ATOM 753 C CA . ARG A 1 97 ? 11.284 1.054 -2.969 1.00 89.19 97 ARG A CA 1
ATOM 754 C C . ARG A 1 97 ? 11.275 -0.042 -1.908 1.00 89.19 97 ARG A C 1
ATOM 756 O O . ARG A 1 97 ? 12.291 -0.709 -1.734 1.00 89.19 97 ARG A O 1
ATOM 763 N N . PHE A 1 98 ? 10.155 -0.236 -1.207 1.00 86.75 98 PHE A N 1
ATOM 764 C CA . PHE A 1 98 ? 9.999 -1.366 -0.293 1.00 86.75 98 PHE A CA 1
ATOM 765 C C . PHE A 1 98 ? 10.113 -2.700 -1.032 1.00 86.75 98 PHE A C 1
ATOM 767 O O . PHE A 1 98 ? 10.641 -3.646 -0.456 1.00 86.75 98 PHE A O 1
ATOM 774 N N . GLY A 1 99 ? 9.649 -2.792 -2.282 1.00 83.50 99 GLY A N 1
ATOM 775 C CA . GLY A 1 99 ? 9.847 -3.976 -3.123 1.00 83.50 99 GLY A CA 1
ATOM 776 C C . GLY A 1 99 ? 9.269 -5.259 -2.526 1.00 83.50 99 GLY A C 1
ATOM 777 O O . GLY A 1 99 ? 9.893 -6.312 -2.610 1.00 83.50 99 GLY A O 1
ATOM 778 N N . ALA A 1 100 ? 8.124 -5.152 -1.840 1.00 80.94 100 ALA A N 1
ATOM 779 C CA . ALA A 1 100 ? 7.526 -6.223 -1.031 1.00 80.94 100 ALA A CA 1
ATOM 780 C C . ALA A 1 100 ? 8.455 -6.802 0.058 1.00 80.94 100 ALA A C 1
ATOM 782 O O . ALA A 1 100 ? 8.288 -7.938 0.492 1.00 80.94 100 ALA A O 1
ATOM 783 N N . SER A 1 101 ? 9.434 -6.019 0.518 1.00 81.38 101 SER A N 1
ATOM 784 C CA . SER A 1 101 ? 10.333 -6.429 1.592 1.00 81.38 101 SER A CA 1
ATOM 785 C C . SER A 1 101 ? 9.638 -6.434 2.946 1.00 81.38 101 SER A C 1
ATOM 787 O O . SER A 1 101 ? 8.918 -5.513 3.331 1.00 81.38 101 SER A O 1
ATOM 789 N N . GLU A 1 102 ? 9.985 -7.444 3.723 1.00 73.62 102 GLU A N 1
ATOM 790 C CA . GLU A 1 102 ? 9.446 -7.716 5.042 1.00 73.62 102 GLU A CA 1
ATOM 791 C C . GLU A 1 102 ? 10.476 -7.368 6.122 1.00 73.62 102 GLU A C 1
ATOM 793 O O . GLU A 1 102 ? 11.363 -8.148 6.475 1.00 73.62 102 GLU A O 1
ATOM 798 N N . LEU A 1 103 ? 10.392 -6.149 6.662 1.00 77.94 103 LEU A N 1
ATOM 799 C CA . LEU A 1 103 ? 11.323 -5.703 7.698 1.00 77.94 103 LEU A CA 1
ATOM 800 C C . LEU A 1 103 ? 10.968 -6.329 9.050 1.00 77.94 103 LEU A C 1
ATOM 802 O O . LEU A 1 103 ? 9.952 -5.989 9.658 1.00 77.94 103 LEU A O 1
ATOM 806 N N . HIS A 1 104 ? 11.862 -7.173 9.570 1.00 73.38 104 HIS A N 1
ATOM 807 C CA . HIS A 1 104 ? 11.684 -7.876 10.847 1.00 73.38 104 HIS A CA 1
ATOM 808 C C . HIS A 1 104 ? 11.271 -6.952 12.009 1.00 73.38 104 HIS A C 1
ATOM 810 O O . HIS A 1 104 ? 10.385 -7.288 12.791 1.00 73.38 104 HIS A O 1
ATOM 816 N N . ALA A 1 105 ? 11.862 -5.755 12.096 1.00 82.06 105 ALA A N 1
ATOM 817 C CA . ALA A 1 105 ? 11.523 -4.778 13.131 1.00 82.06 105 ALA A CA 1
ATOM 818 C C . ALA A 1 105 ? 10.089 -4.227 12.995 1.00 82.06 105 ALA A C 1
ATOM 820 O O . ALA A 1 105 ? 9.400 -4.063 14.001 1.00 82.06 105 ALA A O 1
ATOM 821 N N . VAL A 1 106 ? 9.628 -3.971 11.765 1.00 83.00 106 VAL A N 1
ATOM 822 C CA . VAL A 1 106 ? 8.265 -3.482 11.493 1.00 83.00 106 VAL A CA 1
ATOM 823 C C . VAL A 1 106 ? 7.250 -4.582 11.802 1.00 83.00 106 VAL A C 1
ATOM 825 O O . VAL A 1 106 ? 6.275 -4.333 12.505 1.00 83.00 106 VAL A O 1
ATOM 828 N N . SER A 1 107 ? 7.532 -5.813 11.371 1.00 75.75 107 SER A N 1
ATOM 829 C CA . SER A 1 107 ? 6.725 -6.996 11.688 1.00 75.75 107 SER A CA 1
ATOM 830 C C . SER A 1 107 ? 6.547 -7.196 13.197 1.00 75.75 107 SER A C 1
ATOM 832 O O . SER A 1 107 ? 5.421 -7.252 13.693 1.00 75.75 107 SER A O 1
ATOM 834 N N . ALA A 1 108 ? 7.650 -7.220 13.955 1.00 79.31 108 ALA A N 1
ATOM 835 C CA . ALA A 1 108 ? 7.616 -7.399 15.405 1.00 79.31 108 ALA A CA 1
ATOM 836 C C . ALA A 1 108 ? 6.821 -6.289 16.115 1.00 79.31 108 ALA A C 1
ATOM 838 O O . ALA A 1 108 ? 6.077 -6.561 17.060 1.00 79.31 108 ALA A O 1
ATOM 839 N N . PHE A 1 109 ? 6.943 -5.045 15.647 1.00 81.94 109 PHE A N 1
ATOM 840 C CA . PHE A 1 109 ? 6.193 -3.915 16.187 1.00 81.94 109 PHE A CA 1
ATOM 841 C C . PHE A 1 109 ? 4.681 -4.055 15.953 1.00 81.94 109 PHE A C 1
ATOM 843 O O . PHE A 1 109 ? 3.904 -3.969 16.908 1.00 81.94 109 PHE A O 1
ATOM 850 N N . ILE A 1 110 ? 4.260 -4.339 14.715 1.00 83.12 110 ILE A N 1
ATOM 851 C CA . ILE A 1 110 ? 2.843 -4.544 14.375 1.00 83.12 110 ILE A CA 1
ATOM 852 C C . ILE A 1 110 ? 2.269 -5.763 15.110 1.00 83.12 110 ILE A C 1
ATOM 854 O O . ILE A 1 110 ? 1.175 -5.679 15.670 1.00 83.12 110 ILE A O 1
ATOM 858 N N . GLY A 1 111 ? 3.022 -6.864 15.199 1.00 76.50 111 GLY A N 1
ATOM 859 C CA . GLY A 1 111 ? 2.627 -8.056 15.954 1.00 76.50 111 GLY A CA 1
ATOM 860 C C . GLY A 1 111 ? 2.445 -7.787 17.453 1.00 76.50 111 GLY A C 1
ATOM 861 O O . GLY A 1 111 ? 1.509 -8.306 18.068 1.00 76.50 111 GLY A O 1
ATOM 862 N N . GLY A 1 112 ? 3.281 -6.922 18.037 1.00 80.06 112 GLY A N 1
ATOM 863 C CA . GLY A 1 112 ? 3.134 -6.459 19.418 1.00 80.06 112 GLY A CA 1
ATOM 864 C C . GLY A 1 112 ? 1.844 -5.663 19.644 1.00 80.06 112 GLY A C 1
ATOM 865 O O . GLY A 1 112 ? 1.123 -5.934 20.606 1.00 80.06 112 GLY A O 1
ATOM 866 N N . ILE A 1 113 ? 1.515 -4.735 18.738 1.00 85.56 113 ILE A N 1
ATOM 867 C CA . ILE A 1 113 ? 0.260 -3.962 18.785 1.00 85.56 113 ILE A CA 1
ATOM 868 C C . ILE A 1 113 ? -0.949 -4.890 18.636 1.00 85.56 113 ILE A C 1
ATOM 870 O O . ILE A 1 113 ? -1.859 -4.850 19.462 1.00 85.56 113 ILE A O 1
ATOM 874 N N . ALA A 1 114 ? -0.942 -5.767 17.630 1.00 78.56 114 ALA A N 1
ATOM 875 C CA . ALA A 1 114 ? -2.040 -6.698 17.384 1.00 78.56 114 ALA A CA 1
ATOM 876 C C . ALA A 1 114 ? -2.291 -7.615 18.594 1.00 78.56 114 ALA A C 1
ATOM 878 O O . ALA A 1 114 ? -3.435 -7.792 19.011 1.00 78.56 114 ALA A O 1
ATOM 879 N N . SER A 1 115 ? -1.226 -8.125 19.221 1.00 81.69 115 SER A N 1
ATOM 880 C CA . SER A 1 115 ? -1.330 -8.948 20.433 1.00 81.69 115 SER A CA 1
ATOM 881 C C . SER A 1 115 ? -1.986 -8.192 21.594 1.00 81.69 115 SER A C 1
ATOM 883 O O . SER A 1 115 ? -2.804 -8.760 22.315 1.00 81.69 115 SER A O 1
ATOM 885 N N . GLN A 1 116 ? -1.667 -6.904 21.766 1.00 81.56 116 GLN A N 1
ATOM 886 C CA . GLN A 1 116 ? -2.289 -6.062 22.794 1.00 81.56 116 GLN A CA 1
ATOM 887 C C . GLN A 1 116 ? -3.784 -5.841 22.543 1.00 81.56 116 GLN A C 1
ATOM 889 O O . GLN A 1 116 ? -4.559 -5.826 23.498 1.00 81.56 116 GLN A O 1
ATOM 894 N N . GLU A 1 117 ? -4.212 -5.697 21.288 1.00 79.69 117 GLU A N 1
ATOM 895 C CA . GLU A 1 117 ? -5.638 -5.575 20.961 1.00 79.69 117 GLU A CA 1
ATOM 896 C C . GLU A 1 117 ? -6.400 -6.889 21.191 1.00 79.69 117 GLU A C 1
ATOM 898 O O . GLU A 1 117 ? -7.513 -6.863 21.718 1.00 79.69 117 GLU A O 1
ATOM 903 N N . VAL A 1 118 ? -5.793 -8.044 20.890 1.00 78.12 118 VAL A N 1
ATOM 904 C CA . VAL A 1 118 ? -6.410 -9.365 21.115 1.00 78.12 118 VAL A CA 1
ATOM 905 C C . VAL A 1 118 ? -6.690 -9.622 22.601 1.00 78.12 118 VAL A C 1
ATOM 907 O O . VAL A 1 118 ? -7.749 -10.147 22.938 1.00 78.12 118 VAL A O 1
ATOM 910 N N . ILE A 1 119 ? -5.797 -9.203 23.505 1.00 80.12 119 ILE A N 1
ATOM 911 C CA . ILE A 1 119 ? -5.978 -9.362 24.964 1.00 80.12 119 ILE A CA 1
ATOM 912 C C . ILE A 1 119 ? -7.229 -8.626 25.477 1.00 80.12 119 ILE A C 1
ATOM 914 O O . ILE A 1 119 ? -7.812 -9.022 26.487 1.00 80.12 119 ILE A O 1
ATOM 918 N N . LYS A 1 120 ? -7.663 -7.557 24.796 1.00 78.38 120 LYS A N 1
ATOM 919 C CA . LYS A 1 120 ? -8.839 -6.765 25.194 1.00 78.38 120 LYS A CA 1
ATOM 920 C C . LYS A 1 120 ? -10.160 -7.436 24.821 1.00 78.38 120 LYS A C 1
ATOM 922 O O . LYS A 1 120 ? -11.209 -7.003 25.302 1.00 78.38 120 LYS A O 1
ATOM 927 N N . ILE A 1 121 ? -10.133 -8.460 23.965 1.00 75.06 121 ILE A N 1
ATOM 928 C CA . ILE A 1 121 ? -11.332 -9.188 23.556 1.00 75.06 121 ILE A CA 1
ATOM 929 C C . ILE A 1 121 ? -11.781 -10.057 24.740 1.00 75.06 121 ILE A C 1
ATOM 931 O O . ILE A 1 121 ? -11.006 -10.892 25.212 1.00 75.06 121 ILE A O 1
ATOM 935 N N . PRO A 1 122 ? -13.012 -9.878 25.254 1.00 66.88 122 PRO A N 1
ATOM 936 C CA . PRO A 1 122 ? -13.497 -10.700 26.349 1.00 66.88 122 PRO A CA 1
ATOM 937 C C . PRO A 1 122 ? -13.581 -12.166 25.895 1.00 66.88 122 PRO A C 1
ATOM 939 O O . PRO A 1 122 ? -14.036 -12.423 24.776 1.00 66.88 122 PRO A O 1
ATOM 942 N N . PRO A 1 123 ? -13.184 -13.133 26.742 1.00 61.16 123 PRO A N 1
ATOM 943 C CA . PRO A 1 123 ? -13.314 -14.544 26.416 1.00 61.16 123 PRO A CA 1
ATOM 944 C C . PRO A 1 123 ? -14.780 -14.874 26.133 1.00 61.16 123 PRO A C 1
ATOM 946 O O . PRO A 1 123 ? -15.649 -14.661 26.979 1.00 61.16 123 PRO A O 1
ATOM 949 N N . VAL A 1 124 ? -15.052 -15.390 24.940 1.00 63.31 124 VAL A N 1
ATOM 950 C CA . VAL A 1 124 ? -16.304 -16.090 24.642 1.00 63.31 124 VAL A CA 1
ATOM 951 C C . VAL A 1 124 ? -16.077 -17.537 25.077 1.00 63.31 124 VAL A C 1
ATOM 953 O O . VAL A 1 124 ? -15.042 -18.107 24.734 1.00 63.31 124 VAL A O 1
ATOM 956 N N . ASP A 1 125 ? -16.974 -18.074 25.906 1.00 45.19 125 ASP A N 1
ATOM 957 C CA . ASP A 1 125 ? -16.831 -19.330 26.661 1.00 45.19 125 ASP A CA 1
ATOM 958 C C . ASP A 1 125 ? -15.924 -20.392 25.997 1.00 45.19 125 ASP A C 1
ATOM 960 O O . ASP A 1 125 ? -16.286 -21.007 24.995 1.00 45.19 125 ASP A O 1
ATOM 964 N N . GLY A 1 126 ? -14.745 -20.627 26.593 1.00 51.22 126 GLY A N 1
ATOM 965 C CA . GLY A 1 126 ? -13.863 -21.761 26.279 1.00 51.22 126 GLY A CA 1
ATOM 966 C C . GLY A 1 126 ? -12.541 -21.463 25.557 1.00 51.22 126 GLY A C 1
ATOM 967 O O . GLY A 1 126 ? -11.765 -22.396 25.362 1.00 51.22 126 GLY A O 1
ATOM 968 N N . ALA A 1 127 ? -12.237 -20.216 25.188 1.00 46.78 127 ALA A N 1
ATOM 969 C CA . ALA A 1 127 ? -10.963 -19.879 24.542 1.00 46.78 127 ALA A CA 1
ATOM 970 C C . ALA A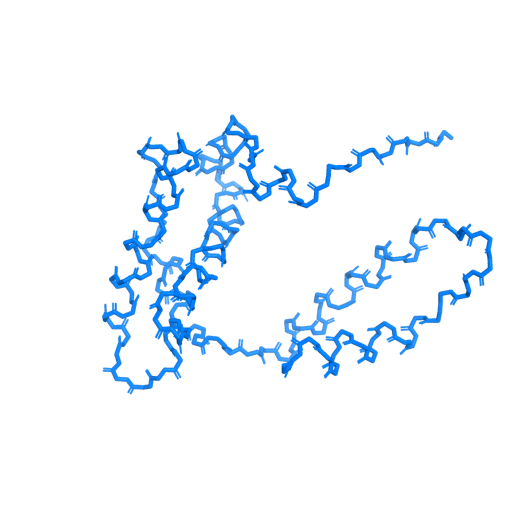 1 127 ? -9.933 -19.316 25.539 1.00 46.78 127 ALA A C 1
ATOM 972 O O . ALA A 1 127 ? -10.005 -18.157 25.949 1.00 46.78 127 ALA A O 1
ATOM 973 N N . GLU A 1 128 ? -8.942 -20.128 25.908 1.00 46.97 128 GLU A N 1
ATOM 974 C CA . GLU A 1 128 ? -7.706 -19.642 26.524 1.00 46.97 128 GLU A CA 1
ATOM 975 C C . GLU A 1 128 ? -6.880 -18.950 25.426 1.00 46.97 128 GLU A C 1
ATOM 977 O O . GLU A 1 128 ? -6.359 -19.599 24.516 1.00 46.97 128 GLU A O 1
ATOM 982 N N . ILE A 1 129 ? -6.797 -17.616 25.456 1.00 50.28 129 ILE A N 1
ATOM 983 C CA . ILE A 1 129 ? -5.960 -16.860 24.516 1.00 50.28 129 ILE A CA 1
ATOM 984 C C . ILE A 1 129 ? -4.503 -17.050 24.945 1.00 50.28 129 ILE A C 1
ATOM 986 O O . ILE A 1 129 ? -3.957 -16.294 25.748 1.00 50.28 129 ILE A O 1
ATOM 990 N N . CYS A 1 130 ? -3.861 -18.091 24.421 1.00 43.19 130 CYS A N 1
ATOM 991 C CA . CYS A 1 130 ? -2.429 -18.272 24.584 1.00 43.19 130 CYS A CA 1
ATOM 992 C C . CYS A 1 130 ? -1.708 -17.288 23.646 1.00 43.19 130 CYS A C 1
ATOM 994 O O . CYS A 1 130 ? -1.595 -17.527 22.442 1.00 43.19 130 CYS A O 1
ATOM 996 N N . VAL A 1 131 ? -1.232 -16.166 24.195 1.00 47.09 131 VAL A N 1
ATOM 997 C CA . VAL A 1 131 ? -0.436 -15.140 23.485 1.00 47.09 131 VAL A CA 1
ATOM 998 C C . VAL A 1 131 ? 0.785 -15.719 22.750 1.00 47.09 131 VAL A C 1
ATOM 1000 O O . VAL A 1 131 ? 1.188 -15.192 21.715 1.00 47.09 131 VAL A O 1
ATOM 1003 N N . ASP A 1 132 ? 1.299 -16.867 23.200 1.00 40.25 132 ASP A N 1
ATOM 1004 C CA . ASP A 1 132 ? 2.375 -17.615 22.535 1.00 40.25 132 ASP A CA 1
ATOM 1005 C C . ASP A 1 132 ? 1.980 -18.178 21.160 1.00 40.25 132 ASP A C 1
ATOM 1007 O O . ASP A 1 132 ? 2.838 -18.353 20.290 1.00 40.25 132 ASP A O 1
ATOM 1011 N N . SER A 1 133 ? 0.694 -18.459 20.929 1.00 42.50 133 SER A N 1
ATOM 1012 C CA . SER A 1 133 ? 0.227 -18.993 19.646 1.00 42.50 133 SER A CA 1
ATOM 1013 C C . SER A 1 133 ? 0.037 -17.891 18.601 1.00 42.50 133 SER A C 1
ATOM 1015 O O . SER A 1 133 ? 0.265 -18.139 17.421 1.00 42.50 133 SER A O 1
ATOM 1017 N N . PHE A 1 134 ? -0.318 -16.669 19.015 1.00 45.88 134 PHE A N 1
ATOM 1018 C CA . PHE A 1 134 ? -0.506 -15.538 18.098 1.00 45.88 134 PHE A CA 1
ATOM 1019 C C . PHE A 1 134 ? 0.834 -15.013 17.572 1.00 45.88 134 PHE A C 1
ATOM 1021 O O . PHE A 1 134 ? 0.983 -14.818 16.370 1.00 45.88 134 PHE A O 1
ATOM 1028 N N . ALA A 1 135 ? 1.847 -14.899 18.440 1.00 41.84 135 ALA A N 1
ATOM 1029 C CA . ALA A 1 135 ? 3.203 -14.549 18.017 1.00 41.84 135 ALA A CA 1
ATOM 1030 C C . ALA A 1 135 ? 3.781 -15.585 17.041 1.00 41.84 135 ALA A C 1
ATOM 1032 O O . ALA A 1 135 ? 4.428 -15.219 16.066 1.00 41.84 135 ALA A O 1
ATOM 1033 N N . LYS A 1 136 ? 3.507 -16.879 17.253 1.00 42.84 136 LYS A N 1
ATOM 1034 C CA . LYS A 1 136 ? 3.930 -17.917 16.310 1.00 42.84 136 LYS A CA 1
ATOM 1035 C C . LYS A 1 136 ? 3.167 -17.841 14.991 1.00 42.84 136 LYS A C 1
ATOM 1037 O O . LYS A 1 136 ? 3.809 -17.910 13.961 1.00 42.84 136 LYS A O 1
ATOM 1042 N N . HIS A 1 137 ? 1.850 -17.651 14.985 1.00 42.19 137 HIS A N 1
ATOM 1043 C CA . HIS A 1 137 ? 1.081 -17.650 13.734 1.00 42.19 137 HIS A CA 1
ATOM 1044 C C . HIS A 1 137 ? 1.278 -16.363 12.910 1.00 42.19 137 HIS A C 1
ATOM 1046 O O . HIS A 1 137 ? 1.458 -16.436 11.702 1.00 42.19 137 HIS A O 1
ATOM 1052 N N . VAL A 1 138 ? 1.346 -15.190 13.549 1.00 46.16 138 VAL A N 1
ATOM 1053 C CA . VAL A 1 138 ? 1.579 -13.912 12.847 1.00 46.16 138 VAL A CA 1
ATOM 1054 C C . VAL A 1 138 ? 3.015 -13.789 12.334 1.00 46.16 138 VAL A C 1
ATOM 1056 O O . VAL A 1 138 ? 3.232 -13.164 11.305 1.00 46.16 138 VAL A O 1
ATOM 1059 N N . ILE A 1 139 ? 4.002 -14.395 13.004 1.00 44.47 139 ILE A N 1
ATOM 1060 C CA . ILE A 1 139 ? 5.396 -14.354 12.534 1.00 44.47 139 ILE A CA 1
ATOM 1061 C C . ILE A 1 139 ? 5.707 -15.502 11.560 1.00 44.47 139 ILE A C 1
ATOM 1063 O O . ILE A 1 139 ? 6.490 -15.291 10.642 1.00 44.47 139 ILE A O 1
ATOM 1067 N N . TYR A 1 140 ? 5.123 -16.698 11.728 1.00 38.97 140 TYR A N 1
ATOM 1068 C CA . TYR A 1 140 ? 5.447 -17.851 10.872 1.00 38.97 140 TYR A CA 1
ATOM 1069 C C . TYR A 1 140 ? 4.521 -18.051 9.664 1.00 38.97 140 TYR A C 1
ATOM 1071 O O . TYR A 1 140 ? 4.999 -18.589 8.675 1.00 38.97 140 TYR A O 1
ATOM 1079 N N . GLU A 1 141 ? 3.244 -17.649 9.708 1.00 38.62 141 GLU A N 1
ATOM 1080 C CA . GLU A 1 141 ? 2.277 -17.937 8.623 1.00 38.62 141 GLU A CA 1
ATOM 1081 C C . GLU A 1 141 ? 1.840 -16.685 7.847 1.00 38.62 141 GLU A C 1
ATOM 1083 O O . GLU A 1 141 ? 1.242 -16.808 6.789 1.00 38.62 141 GLU A O 1
ATOM 1088 N N . ALA A 1 142 ? 2.142 -15.472 8.330 1.00 38.47 142 ALA A N 1
ATOM 1089 C CA . ALA A 1 142 ? 1.903 -14.240 7.565 1.00 38.47 142 ALA A CA 1
ATOM 1090 C C . ALA A 1 142 ? 3.085 -13.842 6.657 1.00 38.47 142 ALA A C 1
ATOM 1092 O O . ALA A 1 142 ? 2.999 -12.825 5.980 1.00 38.47 142 ALA A O 1
ATOM 1093 N N . PHE A 1 143 ? 4.174 -14.621 6.670 1.00 44.34 143 PHE A N 1
ATOM 1094 C CA . PHE A 1 143 ? 5.432 -14.353 5.956 1.00 44.34 143 PHE A CA 1
ATOM 1095 C C . PHE A 1 143 ? 5.744 -15.444 4.903 1.00 44.34 143 PHE A C 1
ATOM 1097 O O . PHE A 1 143 ? 6.916 -15.692 4.617 1.00 44.34 143 PHE A O 1
ATOM 1104 N N . TRP A 1 144 ? 4.717 -16.136 4.372 1.00 37.84 144 TRP A N 1
ATOM 1105 C CA . TRP A 1 144 ? 4.753 -16.907 3.111 1.00 37.84 144 TRP A CA 1
ATOM 1106 C C . TRP A 1 144 ? 3.353 -17.179 2.546 1.00 37.84 144 TRP A C 1
ATOM 1108 O O . TRP A 1 144 ? 2.485 -17.634 3.320 1.00 37.84 144 TRP A O 1
#

InterPro domains:
  IPR035985 Ubiquitin-activating enzyme-like [SSF69572] (6-121)

pLDDT: mean 77.26, std 16.66, range [35.22, 94.38]